Protein AF-A0A8J3H3D4-F1 (afdb_monomer)

Foldseek 3Di:
DVVVVVVCVVVVVVPPPLAQDPVCLCVQLVVLVVQLVVVCVPPVPDSNVVSVVVSVVSNCVRRVD

Sequence (65 aa):
MRFLILALLPISLSGCDVSPNEAAICAGTLAARKAHAAALLVDGGPRSQDTGERLLTGMKAGCAE

Secondary structure (DSSP, 8-state):
-HHHHHHHHHHHHTT------HHHHHHHTHHHHHHHHHHHHHTSSHHHHHHHHHHHHHHHHHHT-

Mean predicted aligned error: 8.76 Å

Organism: NCBI:txid1569283

Radius of gyration: 20.03 Å; Cα contacts (8 Å, |Δi|>4): 35; chains: 1; bounding box: 50×20×49 Å

Solvent-accessible surface area (backbone atoms only — not comparable to full-atom values): 3762 Å² total; per-residue (Å²): 116,76,6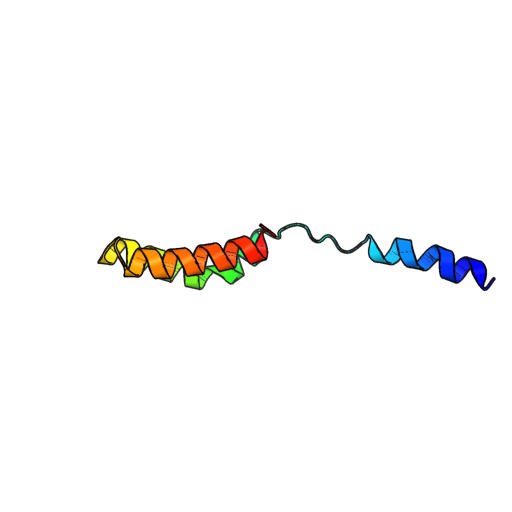9,59,58,66,67,51,55,67,67,68,64,75,68,68,80,80,68,61,50,65,68,58,42,53,61,73,40,44,65,38,51,52,52,21,55,52,25,43,73,73,66,60,40,75,60,20,52,56,33,41,51,56,35,48,55,54,47,25,68,44,62,75,101

pLDDT: mean 86.22, std 14.42, range [53.5, 98.44]

Structure (mmCIF, N/CA/C/O backbone):
data_AF-A0A8J3H3D4-F1
#
_entry.id   AF-A0A8J3H3D4-F1
#
loop_
_atom_s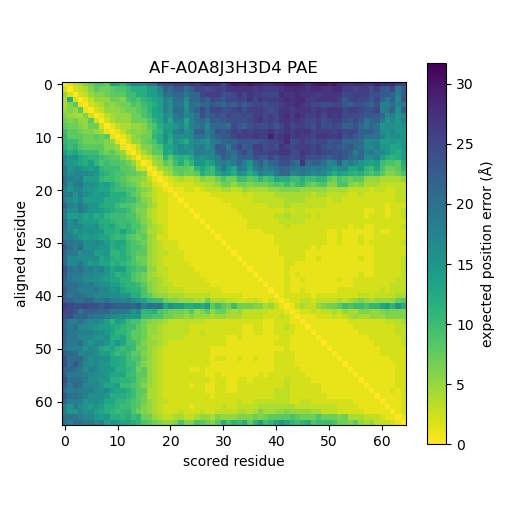ite.group_PDB
_atom_site.id
_atom_site.type_symbol
_atom_site.label_atom_id
_atom_site.label_alt_id
_atom_site.label_comp_id
_atom_site.label_asym_id
_atom_site.label_entity_id
_atom_site.label_seq_id
_atom_site.pdbx_PDB_ins_code
_atom_site.Cartn_x
_atom_site.Cartn_y
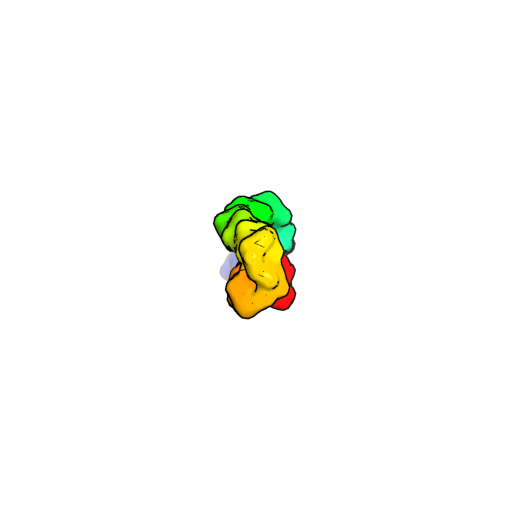_atom_site.Cartn_z
_atom_site.occupancy
_atom_site.B_iso_or_equiv
_atom_site.au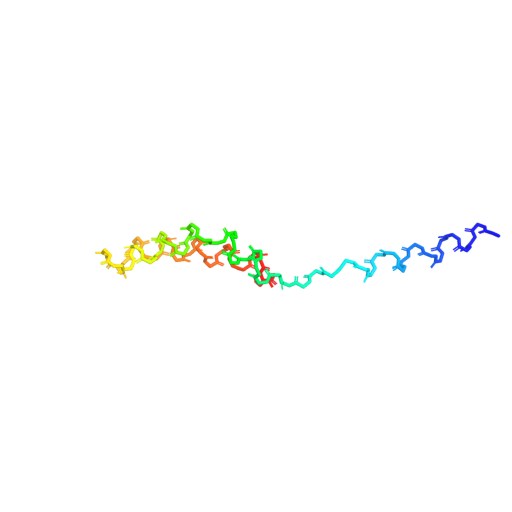th_seq_id
_atom_site.auth_comp_id
_atom_site.auth_asym_id
_atom_site.auth_atom_id
_atom_site.pdbx_PDB_model_num
ATOM 1 N N . MET A 1 1 ? 38.106 -10.352 -32.139 1.00 53.50 1 MET A N 1
ATOM 2 C CA . MET A 1 1 ? 36.679 -9.937 -32.151 1.00 53.50 1 MET A CA 1
ATOM 3 C C . MET A 1 1 ? 35.836 -10.590 -31.050 1.00 53.50 1 MET A C 1
ATOM 5 O O . MET A 1 1 ? 35.017 -9.898 -30.470 1.00 53.50 1 MET A O 1
ATOM 9 N N . ARG A 1 2 ? 36.049 -11.867 -30.691 1.00 59.09 2 ARG A N 1
ATOM 10 C CA . ARG A 1 2 ? 35.264 -12.575 -29.651 1.00 59.09 2 ARG A CA 1
ATOM 11 C C . ARG A 1 2 ? 35.411 -12.001 -28.225 1.00 59.09 2 ARG A C 1
ATOM 13 O O . ARG A 1 2 ? 34.440 -11.975 -27.485 1.00 59.09 2 ARG A O 1
ATOM 20 N N . PHE A 1 3 ? 36.585 -11.462 -27.883 1.00 60.84 3 PHE A N 1
ATOM 21 C CA . PHE A 1 3 ? 36.833 -10.788 -26.598 1.00 60.84 3 PHE A CA 1
ATOM 22 C C . PHE A 1 3 ? 36.128 -9.427 -26.449 1.00 60.84 3 PHE A C 1
ATOM 24 O O . PHE A 1 3 ? 35.811 -9.037 -25.333 1.00 60.84 3 PHE A O 1
ATOM 31 N N . LEU A 1 4 ? 35.832 -8.725 -27.552 1.00 63.81 4 LEU A N 1
ATOM 32 C CA . LEU A 1 4 ? 35.148 -7.423 -27.502 1.00 63.81 4 LEU A CA 1
ATOM 33 C C . LEU A 1 4 ? 33.674 -7.566 -27.099 1.00 63.81 4 LEU A C 1
ATOM 35 O O . LEU A 1 4 ? 33.150 -6.725 -26.382 1.00 63.81 4 LEU A O 1
ATOM 39 N N . ILE A 1 5 ? 33.025 -8.662 -27.504 1.00 65.75 5 ILE A N 1
ATOM 40 C CA . ILE A 1 5 ? 31.614 -8.936 -27.189 1.00 65.75 5 ILE A CA 1
ATOM 41 C C . ILE A 1 5 ? 31.431 -9.219 -25.687 1.00 65.75 5 ILE A C 1
ATOM 43 O O . ILE A 1 5 ? 30.467 -8.758 -25.086 1.00 65.75 5 ILE A O 1
ATOM 47 N N . LEU A 1 6 ? 32.389 -9.911 -25.059 1.00 64.25 6 LEU A N 1
ATOM 48 C CA . LEU A 1 6 ? 32.388 -10.178 -23.614 1.00 64.25 6 LEU A CA 1
ATOM 49 C C . LEU A 1 6 ? 32.619 -8.913 -22.770 1.00 64.25 6 LEU A C 1
ATOM 51 O O . LEU A 1 6 ? 32.106 -8.830 -21.659 1.00 64.25 6 LEU A O 1
ATOM 55 N N . ALA A 1 7 ? 33.345 -7.922 -23.297 1.00 66.00 7 ALA A N 1
ATOM 56 C CA . ALA A 1 7 ? 33.618 -6.662 -22.602 1.00 66.00 7 ALA A CA 1
ATOM 57 C C . ALA A 1 7 ? 32.446 -5.660 -22.648 1.00 66.00 7 ALA A C 1
ATOM 59 O O . ALA A 1 7 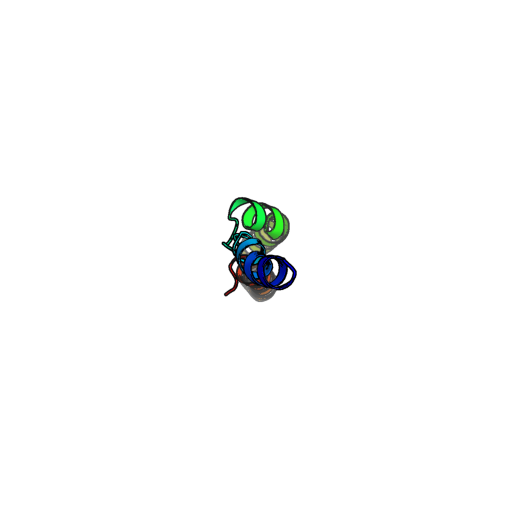? 32.363 -4.782 -21.795 1.00 66.00 7 ALA A O 1
ATOM 60 N N . LEU A 1 8 ? 31.532 -5.789 -23.618 1.00 66.00 8 LEU A N 1
ATOM 61 C CA . LEU A 1 8 ? 30.375 -4.895 -23.788 1.00 66.00 8 LEU A CA 1
ATOM 62 C C . LEU A 1 8 ? 29.153 -5.309 -22.950 1.00 66.00 8 LEU A C 1
ATOM 64 O O . LEU A 1 8 ? 28.320 -4.467 -22.627 1.00 66.00 8 LEU A O 1
ATOM 68 N N . LEU A 1 9 ? 29.063 -6.583 -22.554 1.00 67.06 9 LEU A N 1
ATOM 69 C CA . LEU A 1 9 ? 27.947 -7.132 -21.780 1.00 67.06 9 LEU A CA 1
ATOM 70 C C . LEU A 1 9 ? 27.696 -6.448 -20.412 1.00 67.06 9 LEU A C 1
ATOM 72 O O . LEU A 1 9 ? 26.531 -6.181 -20.116 1.00 67.06 9 LEU A O 1
ATOM 76 N N . PRO A 1 10 ? 28.709 -6.110 -19.581 1.00 66.44 10 PRO A N 1
ATOM 77 C CA . PRO A 1 10 ? 28.459 -5.499 -18.271 1.00 66.44 10 PRO A CA 1
ATOM 78 C C . PRO A 1 10 ? 27.932 -4.056 -18.347 1.00 66.44 10 PRO A C 1
ATOM 80 O O . PRO A 1 10 ? 27.253 -3.617 -17.424 1.00 66.44 10 PRO A O 1
ATOM 83 N N . ILE A 1 11 ? 28.179 -3.333 -19.446 1.00 66.50 11 ILE A N 1
ATOM 84 C CA . ILE A 1 11 ? 27.748 -1.930 -19.626 1.00 66.50 11 ILE A CA 1
ATOM 85 C C . ILE A 1 11 ? 26.232 -1.848 -19.872 1.00 66.50 11 ILE A C 1
ATOM 87 O O . ILE A 1 11 ? 25.574 -0.893 -19.469 1.00 66.50 11 ILE A O 1
ATOM 91 N N . SER A 1 12 ? 25.654 -2.879 -20.491 1.00 64.81 12 SER A N 1
ATOM 92 C CA . SER A 1 12 ? 24.207 -2.986 -20.713 1.00 64.81 12 SER A CA 1
ATOM 93 C C . SER A 1 12 ? 23.401 -3.329 -19.453 1.00 64.81 12 SER A C 1
ATOM 95 O O . SER A 1 12 ? 22.196 -3.097 -19.444 1.00 64.81 12 SER A O 1
ATOM 97 N N . LEU A 1 13 ? 24.029 -3.854 -18.390 1.00 62.66 13 LEU A N 1
ATOM 98 C CA . LEU A 1 13 ? 23.327 -4.185 -17.139 1.00 62.66 13 LEU A CA 1
ATOM 99 C C . LEU A 1 13 ? 23.250 -3.013 -16.148 1.00 62.66 13 LEU A C 1
ATOM 101 O O . LEU A 1 13 ? 22.390 -3.029 -15.273 1.00 62.66 13 LEU A O 1
ATOM 105 N N . SER A 1 14 ? 24.087 -1.982 -16.285 1.00 61.81 14 SER A N 1
ATOM 106 C CA . SER A 1 14 ? 24.067 -0.806 -15.399 1.00 61.81 14 SER A CA 1
ATOM 107 C C . SER A 1 14 ? 23.020 0.251 -15.778 1.00 61.81 14 SER A C 1
ATOM 109 O O . SER A 1 14 ? 22.984 1.313 -15.167 1.00 61.81 14 SER A O 1
ATOM 111 N N . GLY A 1 15 ? 22.198 -0.000 -16.804 1.00 59.44 15 GLY A N 1
ATOM 112 C CA . GLY A 1 15 ? 21.180 0.939 -17.291 1.00 59.44 15 GLY A CA 1
ATOM 113 C C . GLY A 1 15 ? 19.790 0.781 -16.665 1.00 59.44 15 GLY A C 1
ATOM 114 O O . GLY A 1 15 ? 18.935 1.634 -16.887 1.00 59.44 15 GLY A O 1
ATOM 115 N N . CYS A 1 16 ? 19.535 -0.290 -15.905 1.00 64.19 16 CYS A N 1
ATOM 116 C CA . CYS A 1 16 ? 18.293 -0.412 -15.145 1.00 64.19 16 CYS A CA 1
ATOM 117 C C . CYS A 1 16 ? 18.395 0.453 -13.891 1.00 64.19 16 CYS A C 1
ATOM 119 O O . CYS A 1 16 ? 18.989 0.045 -12.894 1.00 64.19 16 CYS A O 1
ATOM 121 N N . ASP A 1 17 ? 17.810 1.645 -13.958 1.00 69.50 17 ASP A N 1
ATOM 122 C CA . ASP A 1 17 ? 17.556 2.450 -12.773 1.00 69.50 17 ASP A CA 1
ATOM 123 C C . ASP A 1 17 ? 16.543 1.707 -11.887 1.00 69.50 17 ASP A C 1
ATOM 125 O O . ASP A 1 17 ? 15.358 1.611 -12.207 1.00 69.50 17 ASP A O 1
ATOM 129 N N . VAL A 1 18 ? 17.047 1.099 -10.812 1.00 71.25 18 VAL A N 1
ATOM 130 C CA . VAL A 1 18 ? 16.254 0.415 -9.777 1.00 71.25 18 VAL A CA 1
ATOM 131 C C . VAL A 1 18 ? 15.860 1.373 -8.651 1.00 71.25 18 VAL A C 1
ATOM 133 O O . VAL A 1 18 ? 15.544 0.933 -7.546 1.00 71.25 18 VAL A O 1
ATOM 136 N N . SER A 1 19 ? 15.901 2.685 -8.902 1.00 82.44 19 SER A N 1
ATOM 137 C CA . SER A 1 19 ? 15.456 3.677 -7.932 1.00 82.44 19 SER A CA 1
ATOM 138 C C . SER A 1 19 ? 13.953 3.550 -7.636 1.00 82.44 19 SER A C 1
ATOM 140 O O . SER A 1 19 ? 13.156 3.203 -8.519 1.00 82.44 19 SER A O 1
ATOM 142 N N . PRO A 1 20 ? 13.531 3.830 -6.388 1.00 85.31 20 PRO A N 1
ATOM 143 C CA . PRO A 1 20 ? 12.120 3.894 -6.043 1.00 85.31 20 PRO A CA 1
ATOM 144 C C . PRO A 1 20 ? 11.371 4.883 -6.939 1.00 85.31 20 PRO A C 1
ATOM 146 O O . PRO A 1 20 ? 11.703 6.065 -7.015 1.00 85.31 20 PRO A O 1
ATOM 149 N N . ASN A 1 21 ? 10.315 4.404 -7.595 1.00 90.50 21 ASN A N 1
ATOM 150 C CA . ASN A 1 21 ? 9.436 5.248 -8.393 1.00 90.50 21 ASN A CA 1
ATOM 151 C C . ASN A 1 21 ? 8.225 5.667 -7.555 1.00 90.50 21 ASN A C 1
ATOM 153 O O . ASN A 1 21 ? 7.284 4.893 -7.363 1.00 90.50 21 ASN A O 1
ATOM 157 N N . GLU A 1 22 ? 8.232 6.913 -7.088 1.00 92.06 22 GLU A N 1
ATOM 158 C CA . GLU A 1 22 ? 7.178 7.457 -6.229 1.00 92.06 22 GLU A CA 1
ATOM 159 C C . GLU A 1 22 ? 5.780 7.344 -6.856 1.00 92.06 22 GLU A C 1
ATOM 161 O O . GLU A 1 22 ? 4.823 6.983 -6.170 1.00 92.06 22 GLU A O 1
ATOM 166 N N . ALA A 1 23 ? 5.645 7.583 -8.165 1.00 94.06 23 ALA A N 1
ATOM 167 C CA . ALA A 1 23 ? 4.361 7.474 -8.854 1.00 94.06 23 ALA A CA 1
ATOM 168 C C . ALA A 1 23 ? 3.850 6.024 -8.866 1.00 94.06 23 ALA A C 1
ATOM 170 O O . ALA A 1 23 ? 2.665 5.782 -8.615 1.00 94.06 23 ALA A O 1
ATOM 171 N N . ALA A 1 24 ? 4.742 5.056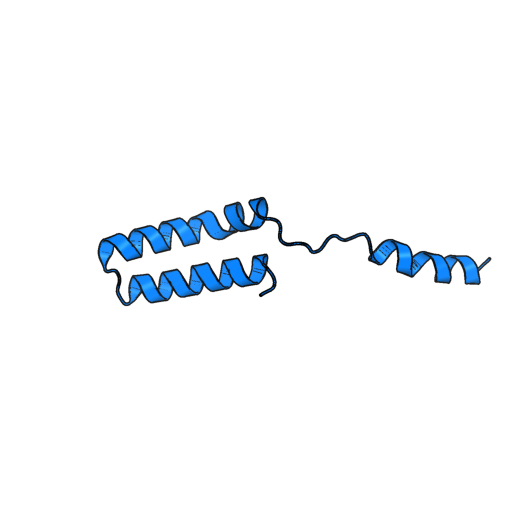 -9.094 1.00 92.88 24 ALA A N 1
ATOM 172 C CA . ALA A 1 24 ? 4.409 3.635 -9.053 1.00 92.88 24 ALA A CA 1
ATOM 173 C C . ALA A 1 24 ? 4.036 3.179 -7.633 1.00 92.88 24 ALA A C 1
ATOM 175 O O . ALA A 1 24 ? 3.033 2.485 -7.463 1.00 92.88 24 ALA A O 1
ATOM 176 N N . ILE A 1 25 ? 4.770 3.627 -6.608 1.00 94.19 25 ILE A N 1
ATOM 177 C CA . ILE A 1 25 ? 4.459 3.352 -5.195 1.00 94.19 25 ILE A CA 1
ATOM 178 C C . ILE A 1 25 ? 3.100 3.957 -4.829 1.00 94.19 25 ILE A C 1
ATOM 180 O O . ILE A 1 25 ? 2.243 3.281 -4.249 1.00 94.19 25 ILE A O 1
ATOM 184 N N . CYS A 1 26 ? 2.858 5.213 -5.210 1.00 95.94 26 CYS A N 1
ATOM 185 C CA . CYS A 1 26 ? 1.600 5.909 -4.969 1.00 95.94 26 CYS A CA 1
ATOM 186 C C . CYS A 1 26 ? 0.413 5.206 -5.634 1.00 95.94 26 CYS A C 1
ATOM 188 O O . CYS A 1 26 ? -0.639 5.073 -4.996 1.00 95.94 26 CYS A O 1
ATOM 190 N N . ALA A 1 27 ? 0.569 4.749 -6.877 1.00 96.88 27 ALA A N 1
ATOM 191 C CA . ALA A 1 27 ? -0.461 4.006 -7.593 1.00 96.88 27 ALA A CA 1
ATOM 192 C C . ALA A 1 27 ? -0.692 2.620 -6.968 1.00 96.88 27 ALA A C 1
ATOM 194 O O . ALA A 1 27 ? -1.828 2.280 -6.629 1.00 96.88 27 ALA A O 1
ATOM 195 N N . GLY A 1 28 ? 0.381 1.858 -6.739 1.00 95.50 28 GLY A N 1
ATOM 196 C CA . GLY A 1 28 ? 0.331 0.492 -6.213 1.00 95.50 28 GLY A CA 1
ATOM 197 C C . GLY A 1 28 ? -0.230 0.399 -4.795 1.00 95.50 28 GLY A C 1
ATOM 198 O O . GLY A 1 28 ? -0.924 -0.559 -4.463 1.00 95.50 28 GLY A O 1
ATOM 199 N N . THR A 1 29 ? -0.014 1.424 -3.966 1.00 97.75 29 THR A N 1
ATOM 200 C CA . THR A 1 29 ? -0.502 1.441 -2.577 1.00 97.75 29 THR A CA 1
ATOM 201 C C . THR A 1 29 ? -1.817 2.210 -2.385 1.00 97.75 29 THR A C 1
ATOM 203 O O . THR A 1 29 ? -2.291 2.329 -1.256 1.00 97.75 29 THR A O 1
ATOM 206 N N . LEU A 1 30 ? -2.469 2.702 -3.452 1.00 98.19 30 LEU A N 1
ATOM 207 C CA . LEU A 1 30 ? -3.694 3.516 -3.352 1.00 98.19 30 LEU A CA 1
ATOM 208 C C . LEU A 1 30 ? -4.814 2.831 -2.551 1.00 98.19 30 LEU A C 1
ATOM 210 O O . LEU A 1 30 ? -5.422 3.451 -1.675 1.00 98.19 30 LEU A O 1
ATOM 214 N N . ALA A 1 31 ? -5.095 1.562 -2.854 1.00 98.12 31 ALA A N 1
ATOM 215 C CA . ALA A 1 31 ? -6.143 0.804 -2.173 1.00 98.12 31 ALA A CA 1
ATOM 216 C C . ALA A 1 31 ? -5.809 0.590 -0.688 1.00 98.12 31 ALA A C 1
ATOM 218 O O . ALA A 1 31 ? -6.667 0.799 0.167 1.00 98.12 31 ALA A O 1
ATOM 219 N N . ALA A 1 32 ? -4.551 0.258 -0.382 1.00 98.12 32 ALA A N 1
ATOM 220 C CA . ALA A 1 32 ? -4.077 0.073 0.987 1.00 98.12 32 ALA A CA 1
ATOM 221 C C . ALA A 1 32 ? -4.150 1.377 1.800 1.00 98.12 32 ALA A C 1
ATOM 223 O O . ALA A 1 32 ? -4.649 1.360 2.922 1.00 98.12 32 ALA A O 1
ATOM 224 N N . ARG A 1 33 ? -3.767 2.525 1.217 1.00 98.06 33 ARG A N 1
ATOM 225 C CA . ARG A 1 33 ? -3.895 3.840 1.876 1.00 98.06 33 ARG A CA 1
ATOM 226 C C . ARG A 1 33 ? -5.347 4.175 2.206 1.00 98.06 33 ARG A C 1
ATOM 228 O O . ARG A 1 33 ? -5.632 4.611 3.316 1.00 98.06 33 ARG A O 1
ATOM 235 N N . LYS A 1 34 ? -6.275 3.938 1.271 1.00 98.44 34 LYS A N 1
ATOM 236 C CA . LYS A 1 34 ? -7.715 4.154 1.506 1.00 98.44 34 LYS A CA 1
ATOM 237 C C . LYS A 1 34 ? -8.263 3.231 2.594 1.00 98.44 34 LYS A C 1
ATOM 239 O O . LYS A 1 34 ? -8.988 3.698 3.468 1.00 98.44 34 LYS A O 1
ATOM 244 N N . ALA A 1 35 ? -7.909 1.947 2.552 1.00 97.81 35 ALA A N 1
ATOM 245 C CA . ALA A 1 35 ? -8.340 0.970 3.548 1.00 97.81 35 ALA A CA 1
ATOM 246 C C . ALA A 1 35 ? -7.815 1.321 4.947 1.00 97.81 35 ALA A C 1
ATOM 248 O O . ALA A 1 35 ? -8.580 1.302 5.910 1.00 97.81 35 ALA A O 1
ATOM 249 N N . HIS A 1 36 ? -6.543 1.708 5.046 1.00 98.38 36 HIS A N 1
ATOM 250 C CA . HIS A 1 36 ? -5.942 2.110 6.309 1.00 98.38 36 HIS A CA 1
ATOM 251 C C . HIS A 1 36 ? -6.549 3.408 6.856 1.00 98.38 36 HIS A C 1
ATOM 253 O O . HIS A 1 36 ? -6.927 3.460 8.023 1.00 98.38 36 HIS A O 1
ATOM 259 N N . ALA A 1 37 ? -6.752 4.424 6.010 1.00 98.25 37 ALA A N 1
ATOM 260 C CA . ALA A 1 37 ? -7.424 5.660 6.414 1.00 98.25 37 ALA A CA 1
ATOM 261 C C . ALA A 1 37 ? -8.849 5.401 6.938 1.00 98.25 37 ALA A C 1
ATOM 263 O O . ALA A 1 37 ? -9.243 5.955 7.961 1.00 98.25 37 ALA A O 1
ATOM 264 N N . ALA A 1 38 ? -9.612 4.520 6.284 1.00 97.81 38 ALA A N 1
ATOM 265 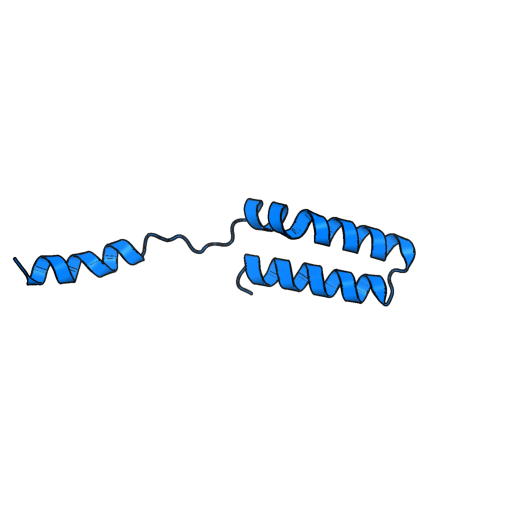C CA . ALA A 1 38 ? -10.934 4.126 6.765 1.00 97.81 38 ALA A CA 1
ATOM 266 C C . ALA A 1 38 ? -10.864 3.383 8.112 1.00 97.81 38 ALA A C 1
ATOM 268 O O . ALA A 1 38 ? -11.669 3.650 9.001 1.00 97.81 38 ALA A O 1
ATOM 269 N N . ALA A 1 39 ? -9.894 2.483 8.291 1.00 97.88 39 ALA A N 1
ATOM 270 C CA . ALA A 1 39 ? -9.703 1.760 9.548 1.00 97.88 39 ALA A CA 1
ATOM 271 C C . ALA A 1 39 ? -9.310 2.690 10.712 1.00 97.88 39 ALA A C 1
ATOM 273 O O . ALA A 1 39 ? -9.830 2.536 11.819 1.00 97.88 39 ALA A O 1
ATOM 274 N N . LEU A 1 40 ? -8.467 3.694 10.452 1.00 97.94 40 LEU A N 1
ATOM 275 C CA . LEU A 1 40 ? -8.123 4.739 11.421 1.00 97.94 40 LEU A CA 1
ATOM 276 C C . LEU A 1 40 ? -9.353 5.519 11.895 1.00 97.94 40 LEU A C 1
ATOM 278 O O . LEU A 1 40 ? -9.469 5.794 13.084 1.00 97.94 40 LEU A O 1
ATOM 282 N N . LEU A 1 41 ? -10.273 5.848 10.983 1.00 97.25 41 LEU A N 1
ATOM 283 C CA . LEU A 1 41 ? -11.501 6.576 11.314 1.00 97.25 41 LEU A CA 1
ATOM 284 C C . LEU A 1 41 ? -12.509 5.732 12.105 1.00 97.25 41 LEU A C 1
ATOM 286 O O . LEU A 1 41 ? -13.274 6.284 12.891 1.00 97.25 41 LEU A O 1
ATOM 290 N N . VAL A 1 42 ? -12.546 4.418 11.871 1.00 94.25 42 VAL A N 1
ATOM 291 C CA . VAL A 1 42 ? -13.527 3.522 12.502 1.00 94.25 42 VAL A CA 1
ATOM 292 C C . VAL A 1 42 ? -13.093 3.082 13.896 1.00 94.25 42 VAL A C 1
ATOM 294 O O . VAL A 1 42 ? -13.909 3.134 14.812 1.00 94.25 42 VAL A O 1
ATOM 297 N N . ASP A 1 43 ? -11.852 2.613 14.061 1.00 89.00 43 ASP A N 1
ATOM 298 C CA . ASP A 1 43 ? -11.396 2.077 15.351 1.00 89.00 43 ASP A CA 1
ATOM 299 C C . ASP A 1 43 ? -10.045 2.598 15.838 1.00 89.00 43 ASP A C 1
ATOM 301 O O . ASP A 1 43 ? -9.825 2.615 17.048 1.00 89.00 43 ASP A O 1
ATOM 305 N N . GLY A 1 44 ? -9.129 2.997 14.948 1.00 89.00 44 GLY A N 1
ATOM 306 C CA . GLY A 1 44 ? -7.762 3.371 15.343 1.00 89.00 44 GLY A CA 1
ATOM 307 C C . GLY A 1 44 ? -6.994 2.270 16.103 1.00 89.00 44 GLY A C 1
ATOM 308 O O . GLY A 1 44 ? -5.922 2.528 16.644 1.00 89.00 44 GLY A O 1
ATOM 309 N N . GLY A 1 45 ? -7.530 1.051 16.147 1.00 94.69 45 GLY A N 1
ATOM 310 C CA . GLY A 1 45 ? -7.127 -0.067 16.988 1.00 94.69 45 GLY A CA 1
ATOM 311 C C . GLY A 1 45 ? -6.707 -1.277 16.146 1.00 94.69 45 GLY A C 1
ATOM 312 O O . GLY A 1 45 ? -5.928 -1.114 15.205 1.00 94.69 45 GLY A O 1
ATOM 313 N N . PRO A 1 46 ? -7.162 -2.506 16.454 1.00 97.12 46 PRO A N 1
ATOM 314 C CA . PRO A 1 46 ? -6.653 -3.717 15.802 1.00 97.12 46 PRO A CA 1
ATOM 315 C C . PRO A 1 46 ? -6.764 -3.723 14.270 1.00 97.12 46 PRO A C 1
ATOM 317 O O . PRO A 1 46 ? -5.850 -4.187 13.591 1.00 97.12 46 PRO A O 1
ATOM 320 N N . ARG A 1 47 ? -7.848 -3.181 13.698 1.00 96.12 47 ARG A N 1
ATOM 321 C CA . ARG A 1 47 ? -7.997 -3.112 12.236 1.00 96.12 47 ARG A CA 1
ATOM 322 C C . ARG A 1 47 ? -7.072 -2.068 11.632 1.00 96.12 47 ARG A C 1
ATOM 324 O O . ARG A 1 47 ? -6.514 -2.299 10.561 1.00 96.12 47 ARG A O 1
ATOM 331 N N . SER A 1 48 ? -6.908 -0.925 12.295 1.00 97.75 48 SER A N 1
ATOM 332 C CA . SER A 1 48 ? -5.923 0.077 11.884 1.00 97.75 48 SER A CA 1
ATOM 333 C C . SER A 1 48 ? -4.508 -0.512 11.870 1.00 97.75 48 SER A C 1
ATOM 335 O O . SER A 1 48 ? -3.770 -0.303 10.912 1.00 97.75 48 SER A O 1
ATOM 337 N N . GLN A 1 49 ? -4.159 -1.334 12.864 1.00 97.88 49 GLN A N 1
ATOM 338 C CA . GLN A 1 49 ? -2.862 -2.013 12.920 1.00 97.88 49 GLN A CA 1
ATOM 339 C C . GLN A 1 49 ? -2.669 -3.011 11.765 1.00 97.88 49 GLN A C 1
ATOM 341 O O . GLN A 1 49 ? -1.666 -2.914 11.062 1.00 97.88 49 GLN A O 1
ATOM 346 N N . ASP A 1 50 ? -3.631 -3.911 11.512 1.00 97.94 50 ASP A N 1
ATOM 347 C CA . ASP A 1 50 ? -3.561 -4.869 10.386 1.00 97.94 50 ASP A CA 1
ATOM 348 C C . ASP A 1 50 ? -3.484 -4.151 9.029 1.00 97.94 50 ASP A C 1
ATOM 350 O O . ASP A 1 50 ? -2.629 -4.446 8.195 1.00 97.94 50 ASP A O 1
ATOM 354 N N . THR A 1 51 ? -4.336 -3.150 8.806 1.00 98.19 51 THR A N 1
ATOM 355 C CA . THR A 1 51 ? -4.318 -2.387 7.547 1.00 98.19 51 THR A CA 1
ATOM 356 C C . THR A 1 51 ? -3.059 -1.531 7.390 1.00 98.19 51 THR A C 1
ATOM 358 O O . THR A 1 51 ? -2.599 -1.334 6.264 1.00 98.19 51 THR A O 1
ATOM 361 N N . GLY A 1 52 ? -2.489 -1.050 8.496 1.00 97.88 52 GLY A N 1
ATOM 362 C CA . GLY A 1 52 ? -1.238 -0.298 8.521 1.00 97.88 52 GLY A CA 1
ATOM 363 C C . GLY A 1 52 ? -0.035 -1.172 8.182 1.00 97.88 52 GLY A C 1
ATOM 364 O O . GLY A 1 52 ? 0.785 -0.776 7.358 1.00 97.88 52 GLY A O 1
ATOM 365 N N . GLU A 1 53 ? 0.040 -2.383 8.738 1.00 98.12 53 GLU A N 1
ATOM 366 C CA . GLU A 1 53 ? 1.090 -3.357 8.411 1.00 98.12 53 GLU A CA 1
ATOM 367 C C . GLU A 1 53 ? 1.086 -3.685 6.914 1.00 98.12 53 GLU A C 1
ATOM 369 O O . GLU A 1 53 ? 2.114 -3.546 6.252 1.00 98.12 53 GLU A O 1
ATOM 374 N N . ARG A 1 54 ? -0.088 -3.970 6.341 1.00 97.50 54 ARG A N 1
ATOM 375 C CA . ARG A 1 54 ? -0.224 -4.229 4.899 1.00 97.50 54 ARG A CA 1
ATOM 376 C C . ARG A 1 54 ? 0.222 -3.050 4.039 1.00 97.50 54 ARG A C 1
ATOM 378 O O . ARG A 1 54 ? 0.871 -3.250 3.011 1.00 97.50 54 ARG A O 1
ATOM 385 N N . LEU A 1 55 ? -0.133 -1.823 4.435 1.00 98.12 55 LEU A N 1
ATOM 386 C CA . LEU A 1 55 ? 0.300 -0.617 3.730 1.00 98.12 55 LEU A CA 1
ATOM 387 C C . LEU A 1 55 ? 1.825 -0.468 3.779 1.00 98.12 55 LEU A C 1
ATOM 389 O O . LEU A 1 55 ? 2.446 -0.263 2.735 1.00 98.12 55 LEU A O 1
ATOM 393 N N . LEU A 1 56 ? 2.424 -0.603 4.963 1.00 97.88 56 LEU A N 1
ATOM 394 C CA . LEU A 1 56 ? 3.867 -0.477 5.153 1.00 97.88 56 LEU A CA 1
ATOM 395 C C . LEU A 1 56 ? 4.634 -1.555 4.391 1.00 97.88 56 LEU A C 1
ATOM 397 O O . LEU A 1 56 ? 5.629 -1.235 3.750 1.00 97.88 56 LEU A O 1
ATOM 401 N N . THR A 1 57 ? 4.157 -2.796 4.393 1.00 97.25 57 THR A N 1
ATOM 402 C CA . THR A 1 57 ? 4.763 -3.893 3.631 1.00 97.25 57 THR A CA 1
ATOM 403 C C . THR A 1 57 ? 4.779 -3.594 2.128 1.00 97.25 57 THR A C 1
ATOM 405 O O . THR A 1 57 ? 5.801 -3.789 1.469 1.00 97.25 57 THR A O 1
ATOM 408 N N . GLY A 1 58 ? 3.695 -3.031 1.582 1.00 94.38 58 GLY A N 1
ATOM 409 C CA . GLY A 1 58 ? 3.659 -2.584 0.186 1.00 94.38 58 GLY A CA 1
ATOM 410 C C . GLY A 1 58 ? 4.601 -1.410 -0.109 1.00 94.38 58 GLY A C 1
ATOM 411 O O . GLY A 1 58 ? 5.263 -1.403 -1.146 1.00 94.38 58 GLY A O 1
ATOM 412 N N . MET A 1 59 ? 4.690 -0.429 0.798 1.00 95.38 59 MET A N 1
ATOM 413 C CA . MET A 1 59 ? 5.601 0.712 0.642 1.00 95.38 59 MET A CA 1
ATOM 414 C C . MET A 1 59 ? 7.066 0.279 0.711 1.00 95.38 59 MET A C 1
ATOM 416 O O . MET A 1 59 ? 7.831 0.647 -0.169 1.00 95.38 59 MET A O 1
ATOM 420 N N . LYS A 1 60 ? 7.432 -0.570 1.674 1.00 94.69 60 LYS A N 1
ATOM 421 C CA . LYS A 1 60 ? 8.779 -1.142 1.819 1.00 94.69 60 LYS A CA 1
ATOM 422 C C . LYS A 1 60 ? 9.239 -1.886 0.573 1.00 94.69 60 LYS A C 1
ATOM 424 O O . LYS A 1 60 ? 10.328 -1.635 0.072 1.00 94.69 60 LYS A O 1
ATOM 429 N N . ALA A 1 61 ? 8.373 -2.729 0.008 1.00 90.25 61 ALA A N 1
ATOM 430 C CA . ALA A 1 61 ? 8.671 -3.425 -1.240 1.00 90.25 61 ALA A CA 1
ATOM 431 C C . ALA A 1 61 ? 8.937 -2.453 -2.406 1.00 90.25 61 ALA A C 1
ATOM 433 O O . ALA A 1 61 ? 9.806 -2.712 -3.234 1.00 90.25 61 ALA A O 1
ATOM 434 N N . GLY A 1 62 ? 8.207 -1.336 -2.469 1.00 89.81 62 GLY A N 1
ATOM 435 C CA . GLY A 1 62 ? 8.394 -0.312 -3.498 1.00 89.81 62 GLY A CA 1
ATOM 436 C C . GLY A 1 62 ? 9.585 0.625 -3.258 1.00 89.81 62 GLY A C 1
ATOM 437 O O . GLY A 1 62 ? 10.171 1.110 -4.224 1.00 89.81 62 GLY A O 1
ATOM 438 N N . CYS A 1 63 ? 9.944 0.866 -1.996 1.00 89.94 63 CYS A N 1
ATOM 439 C CA . CYS A 1 63 ? 11.102 1.667 -1.589 1.00 89.94 63 CYS A CA 1
ATOM 440 C C . CYS A 1 63 ? 12.406 0.856 -1.506 1.00 89.94 63 CYS A C 1
ATOM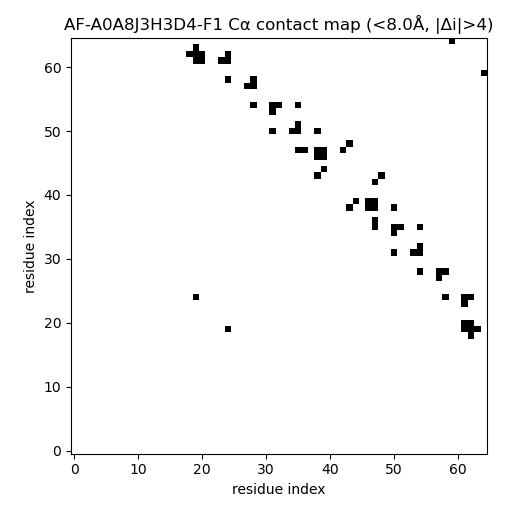 442 O O . CYS A 1 63 ? 13.470 1.456 -1.394 1.00 89.94 63 CYS A O 1
ATOM 444 N N . ALA A 1 64 ? 12.327 -0.476 -1.588 1.00 85.12 64 ALA A N 1
ATOM 445 C CA . ALA A 1 64 ? 13.430 -1.406 -1.347 1.00 85.12 64 ALA A CA 1
ATOM 446 C C . ALA A 1 64 ? 14.046 -1.280 0.069 1.00 85.12 64 ALA A C 1
ATOM 448 O O . ALA A 1 64 ? 15.269 -1.264 0.216 1.00 85.12 64 ALA A O 1
ATOM 449 N N . GLU A 1 65 ? 13.186 -1.219 1.098 1.00 79.06 65 GLU A N 1
ATOM 450 C CA . GLU A 1 65 ? 13.529 -1.035 2.529 1.00 79.06 65 GL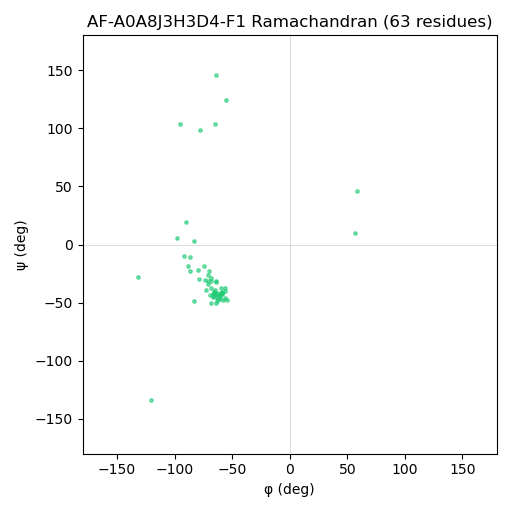U A CA 1
ATOM 451 C C . GLU A 1 65 ? 13.026 -2.161 3.450 1.00 79.06 65 GLU A C 1
ATOM 453 O O . GLU A 1 65 ? 12.020 -2.827 3.110 1.00 79.06 65 GLU A O 1
#